Protein AF-A0AAU1Z6U5-F1 (afdb_monomer)

Solvent-accessible surface area (backbone atoms only — not comparable to full-atom values): 8566 Å² total; per-residue (Å²): 136,83,83,75,76,79,82,74,63,86,75,60,44,59,62,44,55,41,68,76,50,92,62,28,23,39,36,38,33,63,57,29,36,28,36,27,48,20,48,38,64,71,81,59,37,56,38,56,68,32,51,65,43,57,92,74,41,28,40,26,31,66,80,69,53,31,24,26,32,58,84,79,8,43,65,77,45,62,68,88,57,64,57,45,57,55,76,48,76,43,78,42,73,72,83,74,89,66,85,81,74,85,74,90,79,78,88,82,82,91,79,89,82,84,87,86,86,81,84,88,86,90,82,87,89,82,86,83,85,86,81,82,135

pLDDT: mean 78.31, std 22.39, range [37.84, 98.81]

Foldseek 3Di:
DDDDPDDDPPPQQDWAWADPDPFWIWIRGPQKIWIWGQADQPHGQGQNPWDADRVQCWTARPPFRFIARRVPQDTPDTDDGDRTGTPDMGGRDPPPPDDPDPDDDDDDDDDDDDDDDDDDDDDDDDDDDDDDD

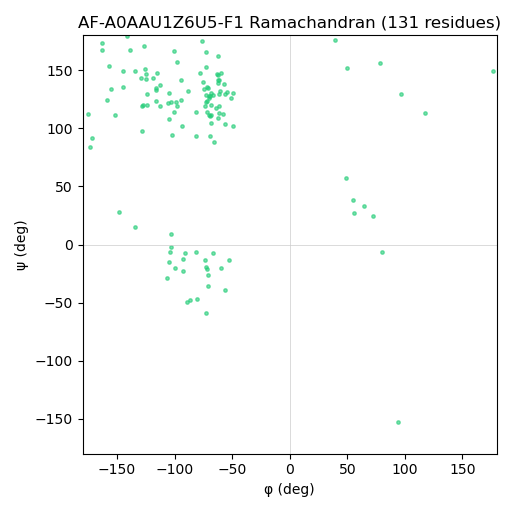Radius of gyration: 28.5 Å; Cα contacts (8 Å, |Δi|>4): 210; chains: 1; bounding box: 60×64×80 Å

Secondary structure (DSSP, 8-state):
--PPPP---TTTSS-EEEE-SSSEEEEEETTEEEEEESB-TTT--BGGG-EEETTTTEEE-TTT--EEETTT--EEESS--PPP-EEEEEEP-----------------------------------------

Nearest PDB structures (foldseek):
  3gce-assembly1_A  TM=8.251E-01  e=2.730E-04  Nocardioides aromaticivorans
  7bui-assembly1_D  TM=8.264E-01  e=4.618E-03  Metapseudomonas resinovorans
  3gcf-assembly3_G  TM=7.682E-01  e=1.698E-01  Nocardioides aromaticivorans
  4nbf-assembly1_C  TM=6.849E-01  e=1.287E-01  Janthinobacterium sp. J3
  1z01-assembly1_A  TM=7.746E-01  e=2.368E-01  Pseudomonas putida

Mean predicted aligned error: 15.8 Å

Structure (mmCIF, N/CA/C/O backbone):
data_AF-A0AAU1Z6U5-F1
#
_entry.id   AF-A0AAU1Z6U5-F1
#
loop_
_atom_site.group_PDB
_atom_site.id
_atom_site.type_symbol
_atom_site.label_atom_id
_atom_site.label_alt_id
_atom_site.label_comp_id
_atom_site.label_asym_id
_atom_site.label_entity_id
_atom_site.label_seq_id
_atom_site.pdbx_PDB_ins_code
_atom_site.Cartn_x
_atom_site.Cartn_y
_atom_site.Cartn_z
_atom_site.occupancy
_atom_site.B_iso_or_equiv
_atom_site.auth_seq_id
_atom_site.auth_comp_id
_atom_site.auth_asym_id
_atom_site.auth_atom_id
_atom_site.pdbx_PDB_model_num
ATOM 1 N N . MET A 1 1 ? -17.543 29.617 20.421 1.00 51.97 1 MET A N 1
ATOM 2 C CA . MET A 1 1 ? -17.190 28.394 21.173 1.00 51.97 1 MET A CA 1
ATOM 3 C C . MET A 1 1 ? -16.597 27.407 20.184 1.00 51.97 1 MET A C 1
ATOM 5 O O . MET A 1 1 ? -17.340 26.775 19.447 1.00 51.97 1 MET A O 1
ATOM 9 N N . THR A 1 2 ? -15.272 27.362 20.069 1.00 46.16 2 THR A N 1
ATOM 10 C CA . THR A 1 2 ? -14.590 26.452 19.139 1.00 46.16 2 THR A CA 1
ATOM 11 C C . THR A 1 2 ? -14.504 25.086 19.805 1.00 46.16 2 THR A C 1
ATOM 13 O O . THR A 1 2 ? -13.862 24.953 20.846 1.00 46.16 2 THR A O 1
ATOM 16 N N . ALA A 1 3 ? -15.201 24.091 19.259 1.00 50.56 3 ALA A N 1
ATOM 17 C CA . ALA A 1 3 ? -15.145 22.729 19.769 1.00 50.56 3 ALA A CA 1
ATOM 18 C C . ALA A 1 3 ? -13.707 22.199 19.651 1.00 50.56 3 ALA A C 1
ATOM 20 O O . ALA A 1 3 ? -13.147 22.124 18.558 1.00 50.56 3 ALA A O 1
ATOM 21 N N . VAL A 1 4 ? -13.099 21.858 20.787 1.00 45.72 4 VAL A N 1
ATOM 22 C CA . VAL A 1 4 ? -11.810 21.162 20.839 1.00 45.72 4 VAL A CA 1
ATOM 23 C C . VAL A 1 4 ? -12.078 19.707 20.437 1.00 45.72 4 VAL A C 1
ATOM 25 O O . VAL A 1 4 ? -12.873 19.055 21.117 1.00 45.72 4 VAL A O 1
ATOM 28 N N . PRO A 1 5 ? -11.485 19.176 19.350 1.00 54.56 5 PRO A N 1
ATOM 29 C CA . PRO A 1 5 ? -11.746 17.802 18.941 1.00 54.56 5 PRO A CA 1
ATOM 30 C C . PRO A 1 5 ? -11.284 16.829 20.030 1.00 54.56 5 PRO A C 1
ATOM 32 O O . PRO A 1 5 ? -10.263 17.043 20.691 1.00 54.56 5 PRO A O 1
ATOM 35 N N . ALA A 1 6 ? -12.072 15.768 20.220 1.00 56.31 6 ALA A N 1
ATOM 36 C CA . ALA A 1 6 ? -11.834 14.732 21.214 1.00 56.31 6 ALA A CA 1
ATOM 37 C C . ALA A 1 6 ? -10.386 14.227 21.131 1.00 56.31 6 ALA A C 1
ATOM 39 O O . ALA A 1 6 ? -9.872 13.924 20.053 1.00 56.31 6 ALA A O 1
ATOM 40 N N . ARG A 1 7 ? -9.711 14.176 22.285 1.00 52.22 7 ARG A N 1
ATOM 41 C CA . ARG A 1 7 ? -8.305 13.781 22.375 1.00 52.22 7 ARG A CA 1
ATOM 42 C C . ARG A 1 7 ? -8.138 12.375 21.799 1.00 52.22 7 ARG A C 1
ATOM 44 O O . ARG A 1 7 ? -8.626 11.406 22.376 1.00 52.22 7 ARG A O 1
ATOM 51 N N . ARG A 1 8 ? -7.439 12.277 20.666 1.00 57.59 8 ARG A N 1
ATOM 52 C CA . ARG A 1 8 ? -7.008 11.007 20.075 1.00 57.59 8 ARG A CA 1
ATOM 53 C C . ARG A 1 8 ? -6.229 10.205 21.117 1.00 57.59 8 ARG A C 1
ATOM 55 O O . ARG A 1 8 ? -5.340 10.743 21.784 1.00 57.59 8 ARG A O 1
ATOM 62 N N . ARG A 1 9 ? -6.571 8.926 21.293 1.00 54.34 9 ARG A N 1
ATOM 63 C CA . ARG A 1 9 ? -5.818 8.023 22.171 1.00 54.34 9 ARG A CA 1
ATOM 64 C C . ARG A 1 9 ? -4.450 7.789 21.533 1.00 54.34 9 ARG A C 1
ATOM 66 O O . ARG A 1 9 ? -4.333 7.027 20.584 1.00 54.34 9 ARG A O 1
ATOM 73 N N . ARG A 1 10 ? -3.420 8.428 22.094 1.00 53.25 10 ARG A N 1
ATOM 74 C CA . ARG A 1 10 ? -2.034 8.489 21.589 1.00 53.25 10 ARG A CA 1
ATOM 75 C C . ARG A 1 10 ? -1.365 7.135 21.282 1.00 53.25 10 ARG A C 1
ATOM 77 O O . ARG A 1 10 ? -0.323 7.142 20.648 1.00 53.25 10 ARG A O 1
ATOM 84 N N . GLY A 1 11 ? -1.937 6.009 21.721 1.00 53.34 11 GLY A N 1
ATOM 85 C CA . GLY A 1 11 ? -1.421 4.658 21.456 1.00 53.34 11 GLY A CA 1
ATOM 86 C C . GLY A 1 11 ? -2.189 3.834 20.412 1.00 53.34 11 GLY A C 1
ATOM 87 O O . GLY A 1 11 ? -1.654 2.842 19.945 1.00 53.34 11 GLY A O 1
ATOM 88 N N . ALA A 1 12 ? -3.416 4.211 20.029 1.00 56.84 12 ALA A N 1
ATOM 89 C CA . ALA A 1 12 ? -4.214 3.460 19.040 1.00 56.84 12 ALA A CA 1
ATOM 90 C C . ALA A 1 12 ? -4.034 3.973 17.596 1.00 56.84 12 ALA A C 1
ATOM 92 O O . ALA A 1 12 ? -4.466 3.329 16.643 1.00 56.84 12 ALA A O 1
ATOM 93 N N . ASP A 1 13 ? 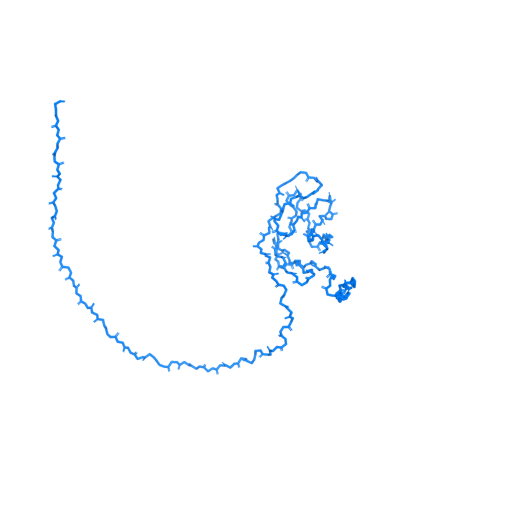-3.411 5.144 17.446 1.00 70.44 13 ASP A N 1
ATOM 94 C CA . ASP A 1 13 ? -3.107 5.765 16.153 1.00 70.44 13 ASP A CA 1
ATOM 95 C C . ASP A 1 13 ? -1.716 5.371 15.614 1.00 70.44 13 ASP A C 1
ATOM 97 O O . ASP A 1 13 ? -1.403 5.715 14.475 1.00 70.44 13 ASP A O 1
ATOM 101 N N . GLU A 1 14 ? -0.873 4.666 16.386 1.00 87.12 14 GLU A N 1
ATOM 102 C CA . GLU A 1 14 ? 0.435 4.233 15.880 1.00 87.12 14 GLU A CA 1
ATOM 103 C C . GLU A 1 14 ? 0.241 3.173 14.788 1.00 87.12 14 GLU A C 1
ATOM 105 O O . GLU A 1 14 ? -0.360 2.125 15.044 1.00 87.12 1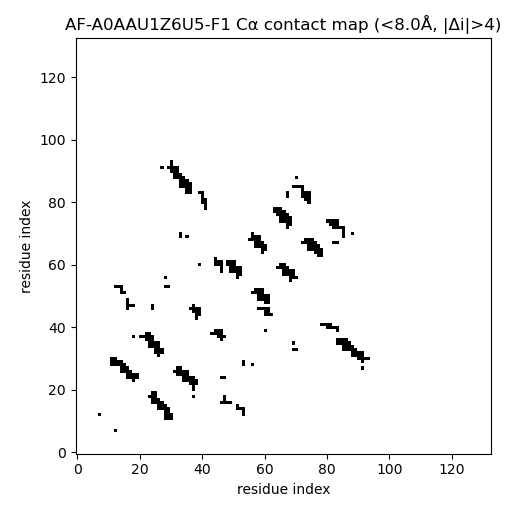4 GLU A O 1
ATOM 110 N N . PRO A 1 15 ? 0.711 3.431 13.558 1.00 93.75 15 PRO A N 1
ATOM 111 C CA . PRO A 1 15 ? 0.512 2.493 12.478 1.00 93.75 15 PRO A CA 1
ATOM 112 C C . PRO A 1 15 ? 1.386 1.259 12.665 1.00 93.75 15 PRO A C 1
ATOM 114 O O . PRO A 1 15 ? 2.592 1.359 12.889 1.00 93.75 15 PRO A O 1
ATOM 117 N N . THR A 1 16 ? 0.799 0.088 12.455 1.00 95.88 16 THR A N 1
ATOM 118 C CA . THR A 1 16 ? 1.543 -1.169 12.371 1.00 95.88 16 THR A CA 1
ATOM 119 C C . THR A 1 16 ? 1.419 -1.760 10.976 1.00 95.88 16 THR A C 1
ATOM 121 O O . THR A 1 16 ? 0.399 -1.605 10.304 1.00 95.88 16 THR A O 1
ATOM 124 N N . VAL A 1 17 ? 2.474 -2.442 10.527 1.00 98.06 17 VAL A N 1
ATOM 125 C CA . VAL A 1 17 ? 2.463 -3.209 9.280 1.00 98.06 17 VAL A CA 1
ATOM 126 C C . VAL A 1 17 ? 2.935 -4.619 9.582 1.00 98.06 17 VAL A C 1
ATOM 128 O O . VAL A 1 17 ? 4.056 -4.822 10.048 1.00 98.06 17 VAL A O 1
ATOM 131 N N . ARG A 1 18 ? 2.090 -5.611 9.307 1.00 98.00 18 ARG A N 1
ATOM 132 C CA . ARG A 1 18 ? 2.394 -7.020 9.556 1.00 98.00 18 ARG A CA 1
ATOM 133 C C . ARG A 1 18 ? 2.240 -7.818 8.273 1.00 98.00 18 ARG A C 1
ATOM 135 O O . ARG A 1 18 ? 1.222 -7.729 7.597 1.00 98.00 18 ARG A O 1
ATOM 142 N N . GLN A 1 19 ? 3.253 -8.605 7.927 1.00 98.25 19 GLN A N 1
ATOM 143 C CA . GLN A 1 19 ? 3.139 -9.556 6.825 1.00 98.25 19 GLN A CA 1
ATOM 144 C C . GLN A 1 19 ? 2.219 -10.701 7.262 1.00 98.25 19 GLN A C 1
ATOM 146 O O . GLN A 1 19 ? 2.468 -11.308 8.302 1.00 98.25 19 GLN A O 1
ATOM 151 N N . VAL A 1 20 ? 1.147 -10.946 6.508 1.00 97.94 20 VAL A N 1
ATOM 152 C CA . VAL A 1 20 ? 0.141 -11.976 6.834 1.00 97.94 20 VAL A CA 1
ATOM 153 C C . VAL A 1 20 ? 0.241 -13.192 5.923 1.00 97.94 20 VAL A C 1
ATOM 155 O O . VAL A 1 20 ? -0.050 -14.297 6.362 1.00 97.94 20 VAL A O 1
ATOM 158 N N . THR A 1 21 ? 0.706 -12.992 4.691 1.00 97.50 21 THR A N 1
ATOM 159 C CA . THR A 1 21 ? 1.102 -14.050 3.755 1.00 97.50 21 THR A CA 1
ATOM 160 C C . THR A 1 21 ? 2.348 -13.601 2.992 1.00 97.50 21 THR A C 1
ATOM 162 O O . THR A 1 21 ? 2.851 -12.490 3.181 1.00 97.50 21 THR A O 1
ATOM 165 N N . GLU A 1 22 ? 2.866 -14.440 2.105 1.00 96.19 22 GLU A N 1
ATOM 166 C CA . GLU A 1 22 ? 3.981 -14.115 1.216 1.00 96.19 22 GLU A CA 1
ATOM 167 C C . GLU A 1 22 ? 3.676 -12.873 0.362 1.00 96.19 22 GLU A C 1
ATOM 169 O O . GLU A 1 22 ? 4.536 -12.002 0.214 1.00 96.19 22 GLU A O 1
ATOM 174 N N . ASP A 1 23 ? 2.426 -12.754 -0.095 1.00 97.88 23 ASP A N 1
ATOM 175 C CA . ASP A 1 23 ? 1.977 -11.729 -1.037 1.00 97.88 23 ASP A CA 1
ATOM 176 C C . ASP A 1 23 ? 1.170 -10.597 -0.402 1.00 97.88 23 ASP A C 1
ATOM 178 O O . ASP A 1 23 ? 0.861 -9.627 -1.095 1.00 97.88 23 ASP A O 1
ATOM 182 N N . LEU A 1 24 ? 0.823 -10.677 0.889 1.00 98.50 24 LEU A N 1
ATOM 183 C CA . LEU A 1 24 ? -0.033 -9.692 1.556 1.00 98.50 24 LEU A CA 1
ATOM 184 C C . LEU A 1 24 ? 0.541 -9.155 2.871 1.00 98.50 24 LEU A C 1
ATOM 186 O O . LEU A 1 24 ? 1.120 -9.872 3.694 1.00 98.50 24 LEU A O 1
ATOM 190 N N . VAL A 1 25 ? 0.301 -7.865 3.097 1.00 98.62 25 VAL A N 1
ATOM 191 C CA . VAL A 1 25 ? 0.507 -7.173 4.371 1.00 98.62 25 VAL A CA 1
ATOM 192 C C . VAL A 1 25 ? -0.814 -6.621 4.888 1.00 98.62 25 VAL A C 1
ATOM 194 O O . VAL A 1 25 ? -1.644 -6.132 4.124 1.00 98.62 25 VAL A O 1
ATOM 197 N N . LEU A 1 26 ? -0.973 -6.680 6.204 1.00 98.31 26 LEU A N 1
ATOM 198 C CA . LEU A 1 26 ? -2.012 -5.995 6.951 1.00 98.31 26 LEU A CA 1
ATOM 199 C C . LEU A 1 26 ? -1.424 -4.712 7.541 1.00 98.31 26 LEU A C 1
ATOM 201 O O . LEU A 1 26 ? -0.445 -4.769 8.288 1.00 98.31 26 LEU A O 1
ATOM 205 N N . VAL A 1 27 ? -2.027 -3.573 7.217 1.00 97.75 27 VAL A N 1
ATOM 206 C CA . VAL A 1 27 ? -1.741 -2.279 7.839 1.00 97.75 27 VAL A CA 1
ATOM 207 C C . VAL A 1 27 ? -2.865 -1.960 8.814 1.00 97.75 27 VAL A C 1
ATOM 209 O O . VAL A 1 27 ? -4.023 -1.901 8.410 1.00 97.75 27 VAL A O 1
ATOM 212 N N . GLU A 1 28 ? -2.539 -1.739 10.084 1.00 95.75 28 GLU A N 1
ATOM 213 C CA . GLU A 1 28 ? -3.505 -1.297 11.094 1.00 95.75 28 GLU A CA 1
ATOM 214 C C . GLU A 1 28 ? -3.145 0.127 11.520 1.00 95.75 28 GLU A C 1
ATOM 216 O O . GLU A 1 28 ? -2.037 0.362 11.999 1.00 95.75 28 GLU A O 1
ATOM 221 N N . VAL A 1 29 ? -4.047 1.090 11.307 1.00 92.88 29 VAL A N 1
ATOM 222 C CA . VAL A 1 29 ? -3.808 2.504 11.633 1.00 92.88 29 VAL A CA 1
ATOM 223 C C . VAL A 1 29 ? -5.114 3.254 11.865 1.00 92.88 29 VAL A C 1
ATOM 225 O O . VAL A 1 29 ? -6.056 3.114 11.088 1.00 92.88 29 VAL A O 1
ATOM 228 N N . GLY A 1 30 ? -5.185 4.042 12.942 1.00 86.94 30 GLY A N 1
ATOM 229 C CA . GLY A 1 30 ? -6.332 4.911 13.234 1.00 86.94 30 GLY A CA 1
ATOM 230 C C . GLY A 1 30 ? -7.674 4.176 13.269 1.00 86.94 30 GLY A C 1
ATOM 231 O O . GLY A 1 30 ? -8.667 4.680 12.744 1.00 86.94 30 GLY A O 1
ATOM 232 N N . GLY A 1 31 ? -7.687 2.952 13.811 1.00 87.88 31 GLY A N 1
ATOM 233 C CA . GLY A 1 31 ? -8.876 2.101 13.819 1.00 87.88 31 GLY A CA 1
ATOM 234 C C . GLY A 1 31 ? -9.331 1.687 12.418 1.00 87.88 31 GLY A C 1
ATOM 235 O O . GLY A 1 31 ? -10.524 1.567 12.178 1.00 87.88 31 GLY A O 1
ATOM 236 N N . ARG A 1 32 ? -8.412 1.504 11.467 1.00 91.00 32 ARG A N 1
ATOM 237 C CA . ARG A 1 32 ? -8.666 0.905 10.149 1.00 91.00 32 ARG A CA 1
ATOM 238 C C . ARG A 1 32 ? -7.708 -0.247 9.925 1.00 91.00 32 ARG A C 1
ATOM 240 O O . ARG A 1 32 ? -6.592 -0.234 10.445 1.00 91.00 32 ARG A O 1
ATOM 247 N N . LYS A 1 33 ? -8.143 -1.222 9.135 1.00 95.75 33 LYS A N 1
ATOM 248 C CA . LYS A 1 33 ? -7.341 -2.371 8.729 1.00 95.75 33 LYS A CA 1
ATOM 249 C C . LYS A 1 33 ? -7.321 -2.439 7.213 1.00 95.75 33 LYS A C 1
ATOM 251 O O . LYS A 1 33 ? -8.369 -2.552 6.592 1.00 95.75 33 LYS A O 1
ATOM 256 N N . VAL A 1 34 ? -6.140 -2.364 6.620 1.00 97.62 34 VAL A N 1
ATOM 257 C CA . VAL A 1 34 ? -5.963 -2.409 5.168 1.00 97.62 34 VAL A CA 1
ATOM 258 C C . VAL A 1 34 ? -5.171 -3.648 4.811 1.00 97.62 34 VAL A C 1
ATOM 260 O O . VAL A 1 34 ? -4.055 -3.831 5.293 1.00 97.62 34 VAL A O 1
ATOM 263 N N . LEU A 1 35 ? -5.735 -4.485 3.949 1.00 98.31 35 LEU A N 1
ATOM 264 C CA . LEU A 1 35 ? -5.039 -5.621 3.370 1.00 98.31 35 LEU A CA 1
ATOM 265 C C . LEU A 1 35 ? -4.534 -5.218 1.986 1.00 98.31 35 LEU A C 1
ATOM 267 O O . LEU A 1 35 ? -5.325 -4.875 1.111 1.00 98.31 35 LEU A O 1
ATOM 271 N N . ALA A 1 36 ? -3.224 -5.248 1.773 1.00 98.62 36 ALA A N 1
ATOM 272 C CA . ALA A 1 36 ? -2.601 -4.827 0.520 1.00 98.62 36 ALA A CA 1
ATOM 273 C C . ALA A 1 36 ? -1.477 -5.781 0.110 1.00 98.62 36 ALA A C 1
ATOM 275 O O . ALA A 1 36 ? -1.032 -6.610 0.904 1.00 98.62 36 ALA A O 1
ATOM 276 N N . ALA A 1 37 ? -1.000 -5.660 -1.129 1.00 98.69 37 ALA A N 1
ATOM 277 C CA . ALA A 1 37 ? 0.147 -6.426 -1.604 1.00 98.69 37 ALA A CA 1
ATOM 278 C C . ALA A 1 37 ? 1.385 -6.196 -0.719 1.00 98.69 37 ALA A C 1
ATOM 280 O O . ALA A 1 37 ? 1.690 -5.071 -0.335 1.00 98.69 37 ALA A O 1
ATOM 281 N N . ALA A 1 38 ? 2.130 -7.261 -0.423 1.00 98.62 38 ALA A N 1
ATOM 282 C CA . ALA A 1 38 ? 3.333 -7.215 0.406 1.00 98.62 38 ALA A CA 1
ATOM 283 C C . ALA A 1 38 ? 4.529 -6.569 -0.299 1.00 98.62 38 ALA A C 1
ATOM 285 O O . ALA A 1 38 ? 5.488 -6.153 0.361 1.00 98.62 38 ALA A O 1
ATOM 286 N N . LEU A 1 39 ? 4.493 -6.498 -1.629 1.00 98.69 39 LEU A N 1
ATOM 287 C CA . LEU A 1 39 ? 5.587 -6.027 -2.462 1.00 98.69 39 LEU A CA 1
ATOM 288 C C . LEU A 1 39 ? 5.190 -4.758 -3.214 1.00 98.69 39 LEU A C 1
ATOM 290 O O . LEU A 1 39 ? 4.122 -4.664 -3.814 1.00 98.69 39 LEU A O 1
ATOM 294 N N . CYS A 1 40 ? 6.094 -3.783 -3.217 1.00 98.44 40 CYS A N 1
ATOM 295 C CA . CYS A 1 40 ? 5.943 -2.571 -4.002 1.00 98.44 40 CYS A CA 1
ATOM 296 C C . CYS A 1 40 ? 6.008 -2.906 -5.505 1.00 98.44 40 CYS A C 1
ATOM 298 O O . CYS A 1 40 ? 7.009 -3.489 -5.939 1.00 98.44 40 CYS A O 1
ATOM 300 N N . PRO A 1 41 ? 5.035 -2.455 -6.320 1.00 98.31 41 PRO A N 1
ATOM 301 C CA . PRO A 1 41 ? 4.961 -2.772 -7.749 1.00 98.31 41 PRO A CA 1
ATOM 302 C C . PRO A 1 41 ? 6.093 -2.165 -8.593 1.00 98.31 41 PRO A C 1
ATOM 304 O O . PRO A 1 41 ? 6.209 -2.475 -9.770 1.00 98.31 41 PRO A O 1
ATOM 307 N N . HIS A 1 42 ? 6.941 -1.300 -8.025 1.00 97.94 42 HIS A N 1
ATOM 308 C CA . HIS A 1 42 ? 8.095 -0.752 -8.740 1.00 97.94 42 HIS A CA 1
ATOM 309 C C . HIS A 1 42 ? 9.210 -1.794 -8.931 1.00 97.94 42 HIS A C 1
ATOM 311 O O . HIS A 1 42 ? 9.619 -2.061 -10.054 1.00 97.94 42 HIS A O 1
ATOM 317 N N . ARG A 1 43 ? 9.736 -2.352 -7.830 1.00 97.38 43 ARG A N 1
ATOM 318 C CA . ARG A 1 43 ? 10.883 -3.291 -7.833 1.00 97.38 43 ARG A CA 1
ATOM 319 C C . ARG A 1 43 ? 10.817 -4.323 -6.702 1.00 97.38 43 ARG A C 1
ATOM 321 O O . ARG A 1 43 ? 11.843 -4.751 -6.187 1.00 97.38 43 ARG A O 1
ATOM 328 N N . GLY A 1 44 ? 9.614 -4.659 -6.240 1.00 97.81 44 GLY A N 1
ATOM 329 C CA . GLY A 1 44 ? 9.421 -5.702 -5.23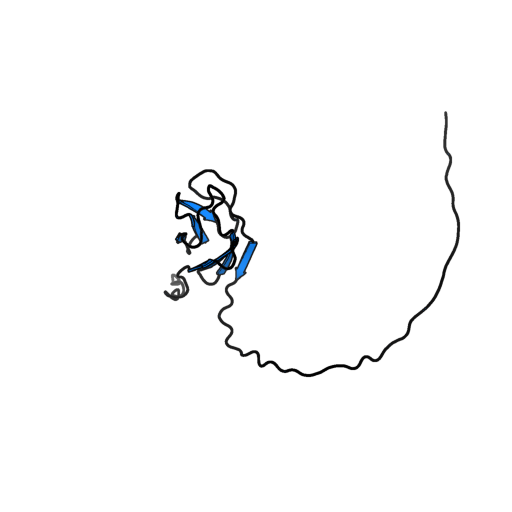1 1.00 97.81 44 GLY A CA 1
ATOM 330 C C . GLY A 1 44 ? 9.876 -5.325 -3.817 1.00 97.81 44 GLY A C 1
ATOM 331 O O . GLY A 1 44 ? 10.206 -6.195 -3.017 1.00 97.81 44 GLY A O 1
ATOM 332 N N . GLY A 1 45 ? 9.927 -4.034 -3.479 1.00 98.06 45 GLY A N 1
ATOM 333 C CA . GLY A 1 45 ? 10.288 -3.610 -2.123 1.00 98.06 45 GLY A CA 1
ATOM 334 C C . GLY A 1 45 ? 9.295 -4.129 -1.083 1.00 98.06 45 GLY A C 1
ATOM 335 O O . GLY A 1 45 ? 8.092 -3.943 -1.247 1.00 98.06 45 GLY A O 1
ATOM 336 N N . ARG A 1 46 ? 9.788 -4.763 -0.014 1.00 98.50 46 ARG A N 1
ATOM 337 C CA . ARG A 1 46 ? 8.948 -5.363 1.036 1.00 98.50 46 ARG A CA 1
ATOM 338 C C . ARG A 1 46 ? 8.258 -4.283 1.866 1.00 98.50 46 ARG A C 1
ATOM 340 O O . ARG A 1 46 ? 8.905 -3.591 2.652 1.00 98.50 46 ARG A O 1
ATOM 347 N N . LEU A 1 47 ? 6.941 -4.175 1.731 1.00 98.56 47 LEU A N 1
ATOM 348 C CA . LEU A 1 47 ? 6.137 -3.144 2.385 1.00 98.56 47 LEU A CA 1
ATOM 349 C C . LEU A 1 47 ? 5.949 -3.367 3.885 1.00 98.56 47 LEU A C 1
ATOM 351 O O . LEU A 1 47 ? 5.631 -2.415 4.585 1.00 98.56 47 LEU A O 1
ATOM 355 N N . LYS A 1 48 ? 6.264 -4.557 4.415 1.00 98.44 48 LYS A N 1
ATOM 356 C CA . LYS A 1 48 ? 6.311 -4.782 5.871 1.00 98.44 48 LYS A CA 1
ATOM 357 C C . LYS A 1 48 ? 7.315 -3.896 6.616 1.00 98.44 48 LYS A C 1
ATOM 359 O O . LYS A 1 48 ? 7.197 -3.732 7.819 1.00 98.44 48 LYS A O 1
ATOM 364 N N . TYR A 1 49 ? 8.304 -3.353 5.904 1.00 98.38 49 TYR A N 1
ATOM 365 C CA . TYR A 1 49 ? 9.261 -2.378 6.435 1.00 98.38 49 TYR A CA 1
ATOM 366 C C . TYR A 1 49 ? 8.940 -0.945 5.977 1.00 98.38 49 TYR A C 1
ATOM 368 O O . TYR A 1 49 ? 9.763 -0.047 6.124 1.00 98.38 49 TYR A O 1
ATOM 376 N N . GLY A 1 50 ? 7.782 -0.737 5.346 1.00 97.81 50 GLY A N 1
ATOM 377 C CA . GLY A 1 50 ? 7.340 0.562 4.864 1.00 97.81 50 GLY A CA 1
ATOM 378 C C . GLY A 1 50 ? 6.914 1.483 5.999 1.00 97.81 50 GLY A C 1
ATOM 379 O O . GLY A 1 50 ? 6.459 1.041 7.052 1.00 97.81 50 GLY A O 1
ATOM 380 N N . ARG A 1 51 ? 7.043 2.788 5.759 1.00 98.19 51 ARG A N 1
ATOM 381 C CA . ARG A 1 51 ? 6.567 3.818 6.684 1.00 98.19 51 ARG A CA 1
ATOM 382 C C . ARG A 1 51 ? 5.120 4.153 6.359 1.00 98.19 51 ARG A C 1
ATOM 384 O O . ARG A 1 51 ? 4.815 4.422 5.202 1.00 98.19 51 ARG A O 1
ATOM 391 N N . VAL A 1 52 ? 4.259 4.197 7.365 1.00 98.00 52 VAL A N 1
ATOM 392 C CA . VAL A 1 52 ? 2.852 4.574 7.197 1.00 98.00 52 VAL A CA 1
ATOM 393 C C . VAL A 1 52 ? 2.629 5.990 7.727 1.00 98.00 52 VAL A C 1
ATOM 395 O O . VAL A 1 52 ? 3.048 6.324 8.833 1.00 98.00 52 VAL A O 1
ATOM 398 N N . ASP A 1 53 ? 1.988 6.828 6.919 1.00 95.44 53 ASP A N 1
ATOM 399 C CA . ASP A 1 53 ? 1.406 8.111 7.317 1.00 95.44 53 ASP A CA 1
ATOM 400 C C . ASP A 1 53 ? -0.065 7.846 7.658 1.00 95.44 53 ASP A C 1
ATOM 402 O O . ASP A 1 53 ? -0.892 7.647 6.764 1.00 95.44 53 ASP A O 1
ATOM 406 N N . GLY A 1 54 ? -0.367 7.769 8.957 1.00 90.56 54 GLY A N 1
ATOM 407 C CA . GLY A 1 54 ? -1.710 7.464 9.450 1.00 90.56 54 GLY A CA 1
ATOM 408 C C . GLY A 1 54 ? -2.721 8.587 9.252 1.00 90.56 54 GLY A C 1
ATOM 409 O O . GLY A 1 54 ? -3.903 8.303 9.077 1.00 90.56 54 GLY A O 1
ATOM 410 N N . ASP A 1 55 ? -2.263 9.839 9.189 1.00 90.19 55 ASP A N 1
ATOM 411 C CA . ASP A 1 55 ? -3.137 10.993 8.962 1.00 90.19 55 ASP A CA 1
ATOM 412 C C . ASP A 1 55 ? -3.667 11.006 7.525 1.00 90.19 55 ASP A C 1
ATOM 414 O O . ASP A 1 55 ? -4.811 11.388 7.277 1.00 90.19 55 ASP A O 1
ATOM 418 N N . ARG A 1 56 ? -2.838 10.568 6.568 1.00 93.38 56 ARG A N 1
ATOM 419 C CA . ARG A 1 56 ? -3.193 10.517 5.142 1.00 93.38 56 ARG A CA 1
ATOM 420 C C . ARG A 1 56 ? -3.533 9.129 4.618 1.00 93.38 56 ARG A C 1
ATOM 422 O O . ARG A 1 56 ? -3.834 9.025 3.435 1.00 93.38 56 ARG A O 1
ATOM 429 N N . LEU A 1 57 ? -3.453 8.088 5.449 1.00 94.88 57 LEU A N 1
ATOM 430 C CA . LEU A 1 57 ? -3.576 6.684 5.034 1.00 94.88 57 LEU A CA 1
ATOM 431 C C . LEU A 1 57 ? -2.696 6.357 3.832 1.00 94.88 57 LEU A C 1
ATOM 433 O O . LEU A 1 57 ? -3.158 5.911 2.785 1.00 94.88 57 LEU A O 1
ATOM 437 N N . ARG A 1 58 ? -1.395 6.591 3.981 1.00 97.88 58 ARG A N 1
ATOM 438 C CA . ARG A 1 58 ? -0.418 6.305 2.929 1.00 97.88 58 ARG A CA 1
ATOM 439 C C . ARG A 1 58 ? 0.685 5.405 3.433 1.00 97.88 58 ARG A C 1
ATOM 441 O O . ARG A 1 58 ? 1.103 5.529 4.579 1.00 97.88 58 ARG A O 1
ATOM 448 N N . ILE A 1 59 ? 1.202 4.552 2.558 1.00 98.56 59 ILE A N 1
ATOM 449 C CA . ILE A 1 59 ? 2.402 3.758 2.824 1.00 98.56 59 ILE A CA 1
ATOM 450 C C . ILE A 1 59 ? 3.521 4.150 1.871 1.00 98.56 59 ILE A C 1
ATOM 452 O O . ILE A 1 59 ? 3.330 4.237 0.659 1.00 98.56 59 ILE A O 1
ATOM 456 N N . THR A 1 60 ? 4.709 4.363 2.421 1.00 98.69 60 THR A N 1
ATOM 457 C CA . THR A 1 60 ? 5.928 4.678 1.685 1.00 98.69 60 THR A CA 1
ATOM 458 C C . THR A 1 60 ? 6.846 3.462 1.667 1.00 98.69 60 THR A C 1
ATOM 460 O O . THR A 1 60 ? 7.270 2.958 2.709 1.00 98.69 60 THR A O 1
ATOM 463 N N . CYS A 1 61 ? 7.178 3.004 0.459 1.00 98.62 61 CYS A N 1
ATOM 464 C CA . CYS A 1 61 ? 8.111 1.910 0.222 1.00 98.62 61 CYS A CA 1
ATOM 465 C C . CYS A 1 61 ? 9.504 2.252 0.785 1.00 98.62 61 CYS A C 1
ATOM 467 O O . CYS A 1 61 ? 10.031 3.326 0.480 1.00 98.62 61 CYS A O 1
ATOM 469 N N . PRO A 1 62 ? 10.141 1.346 1.546 1.00 98.12 62 PRO A N 1
ATOM 470 C CA . PRO A 1 62 ? 11.406 1.638 2.220 1.00 98.12 62 PRO A CA 1
ATOM 471 C C . PRO A 1 62 ? 12.604 1.729 1.268 1.00 98.12 62 PRO A C 1
ATOM 473 O O . PRO A 1 62 ? 13.602 2.340 1.622 1.00 98.12 62 PRO A O 1
ATOM 476 N N . LEU A 1 63 ? 12.521 1.136 0.069 1.00 96.81 63 LEU A N 1
ATOM 477 C CA . LEU A 1 63 ? 13.660 1.083 -0.856 1.00 96.81 63 LEU A CA 1
ATOM 478 C C . LEU A 1 63 ? 13.853 2.376 -1.657 1.00 96.81 63 LEU A C 1
ATOM 480 O O . LEU A 1 63 ? 14.968 2.857 -1.793 1.00 96.81 63 LEU A O 1
ATOM 484 N N . HIS A 1 64 ? 12.772 2.909 -2.230 1.00 97.12 64 HIS A N 1
ATOM 485 C CA . HIS A 1 64 ? 12.836 4.034 -3.178 1.00 97.12 64 HIS A CA 1
ATOM 486 C C . HIS A 1 64 ? 11.784 5.111 -2.883 1.00 97.12 64 HIS A C 1
ATOM 488 O O . HIS A 1 64 ? 11.454 5.914 -3.753 1.00 97.12 64 HIS A O 1
ATOM 494 N N . HIS A 1 65 ? 11.178 5.068 -1.694 1.00 98.25 65 HIS A N 1
ATOM 495 C CA . HIS A 1 65 ? 10.236 6.075 -1.194 1.00 98.25 65 HIS A CA 1
ATOM 496 C C . HIS A 1 65 ? 9.027 6.354 -2.100 1.00 98.25 65 HIS A C 1
ATOM 498 O O . HIS A 1 65 ? 8.446 7.437 -2.083 1.00 98.25 65 HIS A O 1
ATOM 504 N N . THR A 1 66 ? 8.622 5.360 -2.894 1.00 98.62 66 THR A N 1
ATOM 505 C CA . THR A 1 66 ? 7.356 5.419 -3.631 1.00 98.62 66 THR A CA 1
ATOM 506 C C . THR A 1 66 ? 6.208 5.297 -2.641 1.00 98.62 66 THR A C 1
ATOM 508 O O . THR A 1 66 ? 6.216 4.377 -1.821 1.00 98.62 66 THR A O 1
ATOM 511 N N . THR A 1 67 ? 5.264 6.232 -2.698 1.00 98.75 67 THR A N 1
ATOM 512 C CA . THR A 1 67 ? 4.161 6.329 -1.737 1.00 98.75 67 THR A CA 1
ATOM 513 C C . THR A 1 67 ? 2.845 6.014 -2.418 1.00 98.75 67 THR A C 1
ATOM 515 O O . THR A 1 67 ? 2.597 6.485 -3.530 1.00 98.75 67 THR A O 1
ATOM 518 N N . PHE A 1 68 ? 2.011 5.242 -1.732 1.00 98.81 68 PHE A N 1
ATOM 519 C CA . PHE A 1 68 ? 0.710 4.802 -2.213 1.00 98.81 68 PHE A CA 1
ATOM 520 C C . PHE A 1 68 ? -0.378 5.190 -1.222 1.00 98.81 68 PHE A C 1
ATOM 522 O O . PHE A 1 68 ? -0.163 5.115 -0.010 1.00 98.81 68 PHE A O 1
ATOM 529 N N . ASP A 1 69 ? -1.531 5.587 -1.744 1.00 98.31 69 ASP A N 1
ATOM 530 C CA . ASP A 1 69 ? -2.763 5.704 -0.976 1.00 98.31 69 ASP A CA 1
ATOM 531 C C . ASP A 1 69 ? -3.254 4.303 -0.587 1.00 98.31 69 ASP A C 1
ATOM 533 O O . ASP A 1 69 ? -3.340 3.414 -1.429 1.00 98.31 69 ASP A O 1
ATOM 537 N N . LEU A 1 70 ? -3.529 4.074 0.695 1.00 97.50 70 LEU A N 1
ATOM 538 C CA . LEU A 1 70 ? -3.960 2.771 1.210 1.00 97.50 70 LEU A CA 1
ATOM 539 C C . LEU A 1 70 ? -5.459 2.514 1.011 1.00 97.50 70 LEU A C 1
ATOM 541 O O . LEU A 1 70 ? -5.918 1.410 1.284 1.00 97.50 70 LEU A O 1
ATOM 545 N N . THR A 1 71 ? -6.220 3.504 0.542 1.00 96.12 71 THR A N 1
ATOM 546 C CA . THR A 1 71 ? -7.638 3.345 0.203 1.00 96.12 71 THR A CA 1
ATOM 547 C C . THR A 1 71 ? -7.790 2.922 -1.252 1.00 96.12 71 THR A C 1
ATOM 549 O O . THR A 1 71 ? -8.488 1.955 -1.540 1.00 96.12 71 THR A O 1
ATOM 552 N N . SER A 1 72 ? -7.127 3.628 -2.173 1.00 97.31 72 SER A N 1
ATOM 553 C CA . SER A 1 72 ? -7.244 3.378 -3.617 1.00 97.31 72 SER A CA 1
ATOM 554 C C . SER A 1 72 ? -6.104 2.548 -4.205 1.00 97.31 72 SER A C 1
ATOM 556 O O . SER A 1 72 ? -6.238 2.000 -5.296 1.00 97.31 72 SER A O 1
ATOM 558 N N . GLY A 1 73 ? -4.959 2.478 -3.524 1.00 98.19 73 GLY A N 1
ATOM 559 C CA . GLY A 1 73 ? -3.727 1.914 -4.069 1.00 98.19 73 GLY A CA 1
ATOM 560 C C . GLY A 1 73 ? -2.953 2.869 -4.978 1.00 98.19 73 GLY A C 1
ATOM 561 O O . GLY A 1 73 ? -1.838 2.548 -5.401 1.00 98.19 73 GLY A O 1
ATOM 562 N N . GLU A 1 74 ? -3.498 4.045 -5.298 1.00 98.50 74 GLU A N 1
ATOM 563 C CA . GLU A 1 74 ? -2.869 4.957 -6.246 1.00 98.50 74 GLU A CA 1
ATOM 564 C C . GLU A 1 74 ? -1.505 5.438 -5.764 1.00 98.50 74 GLU A C 1
ATOM 566 O O . GLU A 1 74 ? -1.293 5.783 -4.599 1.00 98.50 74 GLU A O 1
ATOM 571 N N . ARG A 1 75 ? -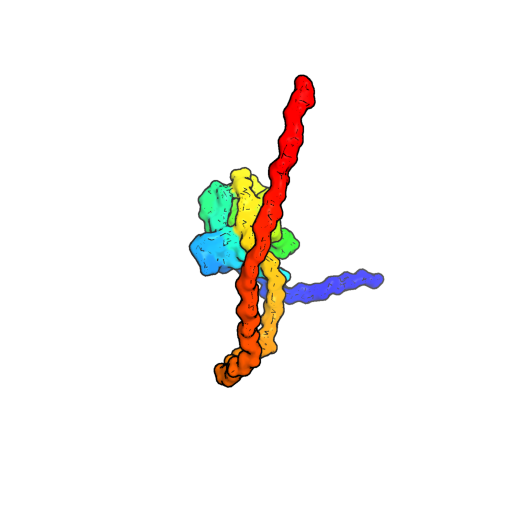0.561 5.505 -6.701 1.00 98.44 75 ARG A N 1
ATOM 572 C CA . ARG A 1 75 ? 0.754 6.077 -6.450 1.00 98.44 75 ARG A CA 1
ATOM 573 C C . ARG A 1 75 ? 0.637 7.595 -6.326 1.00 98.44 75 ARG A C 1
ATOM 575 O O . ARG A 1 75 ? 0.421 8.285 -7.318 1.00 98.44 75 ARG A O 1
ATOM 582 N N . THR A 1 76 ? 0.907 8.124 -5.138 1.00 98.19 76 THR A N 1
ATOM 583 C CA . THR A 1 76 ? 0.845 9.566 -4.866 1.00 98.19 76 THR A CA 1
ATOM 584 C C . THR A 1 76 ? 2.187 10.278 -5.054 1.00 98.19 76 THR A C 1
ATOM 586 O O . THR A 1 76 ? 2.211 11.493 -5.222 1.00 98.19 76 THR A O 1
ATOM 589 N N . SER A 1 77 ? 3.319 9.563 -4.977 1.00 97.81 77 SER A N 1
ATOM 590 C CA . SER A 1 77 ? 4.665 10.131 -5.180 1.00 97.81 77 SER A CA 1
ATOM 591 C C . SER A 1 77 ? 5.733 9.061 -5.451 1.00 97.81 77 SER A C 1
ATOM 593 O O . SER A 1 77 ? 5.519 7.878 -5.187 1.00 97.81 77 SER A O 1
ATOM 595 N N . GLY A 1 78 ? 6.922 9.483 -5.899 1.00 95.75 78 GLY A N 1
ATOM 596 C CA . GLY A 1 78 ? 8.105 8.628 -6.081 1.00 95.75 78 GLY A CA 1
ATOM 597 C C . GLY A 1 78 ? 8.255 8.063 -7.497 1.00 95.75 78 GLY A C 1
ATOM 598 O O . GLY A 1 78 ? 7.810 8.683 -8.461 1.00 95.75 78 GLY A O 1
ATOM 599 N N . ALA A 1 79 ? 8.906 6.904 -7.633 1.00 94.88 79 ALA A N 1
ATOM 600 C CA . ALA A 1 79 ? 9.197 6.283 -8.929 1.00 94.88 79 ALA A CA 1
ATOM 601 C C . ALA A 1 79 ? 7.916 5.908 -9.691 1.00 94.88 79 ALA A C 1
ATOM 603 O O . ALA A 1 79 ? 6.904 5.583 -9.075 1.00 94.88 79 ALA A O 1
ATOM 604 N N . ALA A 1 80 ? 7.928 5.981 -11.023 1.00 96.25 80 ALA A N 1
ATOM 605 C CA . ALA A 1 80 ? 6.779 5.582 -11.836 1.00 96.25 80 ALA A CA 1
ATOM 606 C C . ALA A 1 80 ? 6.588 4.058 -11.789 1.00 96.25 80 ALA A C 1
ATOM 608 O O . ALA A 1 80 ? 7.520 3.301 -12.054 1.00 96.25 80 ALA A O 1
ATOM 609 N N . CYS A 1 81 ? 5.384 3.616 -11.432 1.00 97.06 81 CYS A N 1
ATOM 610 C CA . CYS A 1 81 ? 4.980 2.213 -11.401 1.00 97.06 81 CYS A CA 1
ATOM 611 C C . CYS A 1 81 ? 3.449 2.106 -11.349 1.00 97.06 81 CYS A C 1
ATOM 613 O O . CYS A 1 81 ? 2.754 3.118 -11.224 1.00 97.06 81 CYS A O 1
ATOM 615 N N . ALA A 1 82 ? 2.936 0.879 -11.452 1.00 97.88 82 ALA A N 1
ATOM 616 C CA . ALA A 1 82 ? 1.515 0.595 -11.283 1.00 97.88 82 ALA A CA 1
ATOM 617 C C . ALA A 1 82 ? 1.015 0.951 -9.869 1.00 97.88 82 ALA A C 1
ATOM 619 O O . ALA A 1 82 ? 1.803 1.083 -8.927 1.00 97.88 82 ALA A O 1
ATOM 620 N N . ALA A 1 83 ? -0.306 1.072 -9.722 1.00 98.44 83 ALA A N 1
ATOM 621 C CA . ALA A 1 83 ? -0.950 1.200 -8.419 1.00 98.44 83 ALA A CA 1
ATOM 622 C C . ALA A 1 83 ? -0.649 -0.021 -7.532 1.00 98.44 83 ALA A C 1
ATOM 624 O O . ALA A 1 83 ? -0.494 -1.148 -8.012 1.00 98.44 83 ALA A O 1
ATOM 625 N N . LEU A 1 84 ? -0.563 0.206 -6.224 1.00 98.69 84 LEU A N 1
ATOM 626 C CA . LEU A 1 84 ? -0.478 -0.861 -5.242 1.00 98.69 84 LEU A CA 1
ATOM 627 C C . LEU A 1 84 ? -1.814 -1.604 -5.203 1.00 98.69 84 LEU A C 1
ATOM 629 O O . LEU A 1 84 ? -2.866 -0.992 -5.060 1.00 98.69 84 LEU A O 1
ATOM 633 N N . ARG A 1 85 ? -1.787 -2.935 -5.277 1.00 98.62 85 ARG A N 1
ATOM 634 C CA . ARG A 1 85 ? -3.006 -3.724 -5.101 1.00 98.62 85 ARG A CA 1
ATOM 635 C C . ARG A 1 85 ? -3.472 -3.631 -3.646 1.00 98.62 85 ARG A C 1
ATOM 637 O O . ARG A 1 85 ? -2.836 -4.208 -2.763 1.00 98.62 85 ARG A O 1
ATOM 644 N N . VAL A 1 86 ? -4.596 -2.959 -3.423 1.00 98.38 86 VAL A N 1
ATOM 645 C CA . VAL A 1 86 ? -5.357 -2.997 -2.168 1.00 98.38 86 VAL A CA 1
ATOM 646 C C . VAL A 1 86 ? -6.445 -4.055 -2.322 1.00 98.38 86 VAL A C 1
ATOM 648 O O . VAL A 1 86 ? -7.182 -4.054 -3.304 1.00 98.38 86 VAL A O 1
ATOM 651 N N . VAL A 1 87 ? -6.475 -5.016 -1.403 1.00 97.88 87 VAL A N 1
ATOM 652 C CA . VAL A 1 87 ? -7.437 -6.125 -1.408 1.00 97.88 87 VAL A CA 1
ATOM 653 C C . VAL A 1 87 ? -8.712 -5.718 -0.694 1.00 97.88 87 VAL A C 1
ATOM 655 O O . VAL A 1 87 ? -9.792 -5.950 -1.222 1.00 97.88 87 VAL A O 1
ATOM 658 N N . ASP A 1 88 ? -8.578 -5.131 0.494 1.00 96.81 88 ASP A N 1
ATOM 659 C CA . ASP A 1 88 ? -9.720 -4.709 1.297 1.00 96.81 88 ASP A CA 1
ATOM 660 C C . ASP A 1 88 ? -9.332 -3.597 2.280 1.00 96.81 88 ASP A C 1
ATOM 662 O O . ASP A 1 88 ? -8.176 -3.498 2.711 1.00 96.81 88 ASP A O 1
ATOM 666 N N . VAL A 1 89 ? -10.318 -2.783 2.649 1.00 95.44 89 VAL A N 1
ATOM 667 C CA . VAL A 1 89 ? -10.226 -1.711 3.641 1.00 95.44 89 VAL A CA 1
ATOM 668 C C . VAL A 1 89 ? -11.359 -1.907 4.637 1.00 95.44 89 VAL A C 1
ATOM 670 O O . VAL A 1 89 ? -12.499 -1.499 4.423 1.00 95.44 89 VAL A O 1
ATOM 673 N N . LEU A 1 90 ? -11.026 -2.529 5.760 1.00 91.25 90 LEU A N 1
ATOM 674 C CA . LEU A 1 90 ? -11.967 -2.857 6.814 1.00 91.25 90 LEU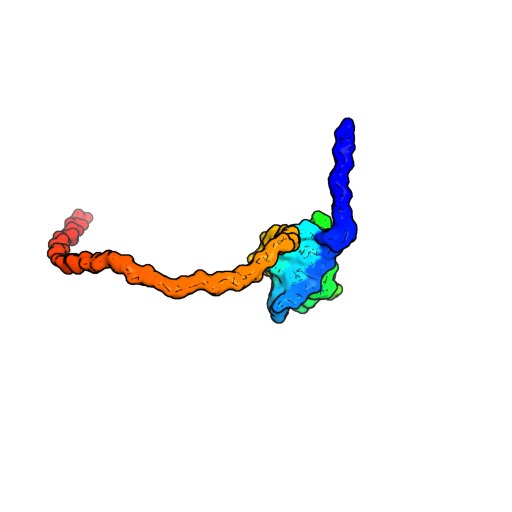 A CA 1
ATOM 675 C C . LEU A 1 90 ? -11.975 -1.755 7.883 1.00 91.25 90 LEU A C 1
ATOM 677 O O . LEU A 1 90 ? -10.910 -1.236 8.258 1.00 91.25 90 LEU A O 1
ATOM 681 N N . PRO A 1 91 ? -13.148 -1.419 8.447 1.00 84.50 91 PRO A N 1
ATOM 682 C CA . PRO A 1 91 ? -13.189 -0.649 9.677 1.00 84.50 91 PRO A CA 1
ATOM 683 C C . PRO A 1 91 ? -12.489 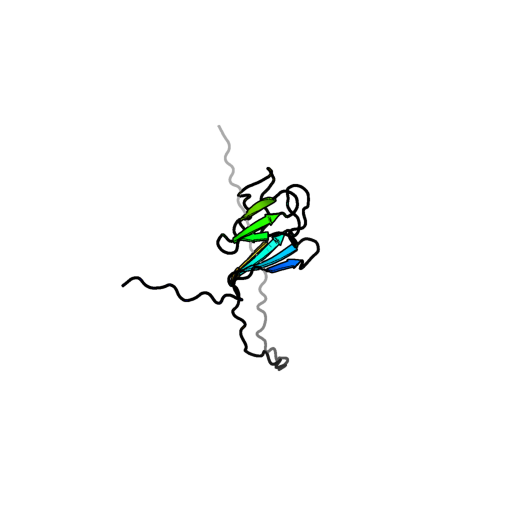-1.443 10.785 1.00 84.50 91 PRO A C 1
ATOM 685 O O . PRO A 1 91 ? -12.597 -2.668 10.880 1.00 84.50 91 PRO A O 1
ATOM 688 N N . GLY A 1 92 ? -11.751 -0.746 11.637 1.00 69.88 92 GLY A N 1
ATOM 689 C CA . GLY A 1 92 ? -11.224 -1.316 12.863 1.00 69.88 92 GLY A CA 1
ATOM 690 C C . GLY A 1 92 ? -12.400 -1.695 13.741 1.00 69.88 92 GLY A C 1
ATOM 691 O O . GLY A 1 92 ? -13.205 -0.856 14.124 1.00 69.88 92 GLY A O 1
ATOM 692 N N . GLN A 1 93 ? -12.520 -2.983 14.020 1.00 61.38 93 GLN A N 1
ATOM 693 C CA . GLN A 1 93 ? -13.387 -3.451 15.082 1.00 61.38 93 GLN A CA 1
ATOM 694 C C . GLN A 1 93 ? -12.720 -2.998 16.382 1.00 61.38 93 GLN A C 1
ATOM 696 O O . GLN A 1 93 ? -11.636 -3.490 16.715 1.00 61.38 93 GLN A O 1
ATOM 701 N N . ASP A 1 94 ? -13.323 -2.044 17.087 1.00 49.31 94 ASP A N 1
ATOM 702 C CA . ASP A 1 94 ? -13.011 -1.828 18.497 1.00 49.31 94 ASP A CA 1
ATOM 703 C C . ASP A 1 94 ? -13.133 -3.198 19.159 1.00 49.31 94 ASP A C 1
ATOM 705 O O . ASP A 1 94 ? -14.139 -3.872 18.937 1.00 49.31 94 ASP A O 1
ATOM 709 N N . ALA A 1 95 ? -12.099 -3.665 19.863 1.00 50.19 95 ALA A N 1
ATOM 710 C CA . ALA A 1 95 ? -12.091 -5.002 20.444 1.00 50.19 95 ALA A CA 1
ATOM 711 C C . ALA A 1 95 ? -13.398 -5.243 21.216 1.00 50.19 95 ALA A C 1
ATOM 713 O O . ALA A 1 95 ? -13.582 -4.739 22.325 1.00 50.19 95 ALA A O 1
ATOM 714 N N . ALA A 1 96 ? -14.316 -5.994 20.607 1.00 45.47 96 ALA A N 1
ATOM 715 C CA . ALA A 1 96 ? -15.507 -6.472 21.265 1.00 45.47 96 ALA A CA 1
ATOM 716 C C . ALA A 1 96 ? -15.028 -7.501 22.287 1.00 45.47 96 ALA A C 1
ATOM 718 O O . ALA A 1 96 ? -14.812 -8.671 21.974 1.00 45.47 96 ALA A O 1
ATOM 719 N N . THR A 1 97 ? -14.801 -7.048 23.518 1.00 51.56 97 THR A N 1
ATOM 720 C CA . THR A 1 97 ? -14.810 -7.933 24.677 1.00 51.56 97 THR A CA 1
ATOM 721 C C . THR A 1 97 ? -16.238 -8.434 24.834 1.00 51.56 97 THR A C 1
ATOM 723 O O . THR A 1 97 ? -17.035 -7.851 25.560 1.00 51.56 97 THR A O 1
ATOM 726 N N . THR A 1 98 ? -16.558 -9.527 24.157 1.00 43.28 98 THR A N 1
ATOM 727 C CA . THR A 1 98 ? -17.672 -10.397 24.525 1.00 43.28 98 THR A CA 1
ATOM 728 C C . THR A 1 98 ? -17.328 -11.797 24.052 1.00 43.28 98 THR A C 1
ATOM 730 O O . THR A 1 98 ? -17.197 -12.064 22.860 1.00 43.28 98 THR A O 1
ATOM 733 N N . GLY A 1 99 ? -17.089 -12.678 25.023 1.00 46.03 99 GLY A N 1
ATOM 734 C CA . GLY A 1 99 ? -16.663 -14.046 24.784 1.00 46.03 99 GLY A CA 1
ATOM 735 C C . GLY A 1 99 ? -17.641 -14.797 23.887 1.00 46.03 99 GLY A C 1
ATOM 736 O O . GLY A 1 99 ? -18.836 -14.851 24.162 1.00 46.03 99 GLY A O 1
ATOM 737 N N . SER A 1 100 ? -17.113 -15.437 22.848 1.00 49.31 100 SER A N 1
ATOM 738 C CA . SER A 1 100 ? -17.798 -16.570 22.240 1.00 49.31 100 SER A CA 1
ATOM 739 C C . SER A 1 100 ? -17.505 -17.798 23.089 1.00 49.31 100 SER A C 1
ATOM 741 O O . SER A 1 100 ? -16.493 -18.476 22.917 1.00 49.31 100 SER A O 1
ATOM 743 N N . ALA A 1 101 ? -18.406 -18.063 24.033 1.00 46.56 101 ALA A N 1
ATOM 744 C CA . ALA A 1 101 ? -18.628 -19.417 24.495 1.00 46.56 101 ALA A CA 1
ATOM 745 C C . ALA A 1 101 ? -19.114 -20.231 23.290 1.00 46.56 101 ALA A C 1
ATOM 747 O O . ALA A 1 101 ? -20.201 -19.993 22.762 1.00 46.56 101 ALA A O 1
ATOM 748 N N . 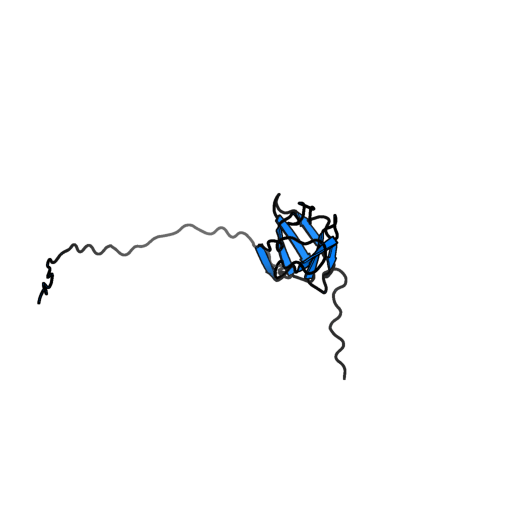ALA A 1 102 ? -18.293 -21.185 22.858 1.00 45.56 102 ALA A N 1
ATOM 749 C CA . ALA A 1 102 ? -18.746 -22.290 22.038 1.00 45.56 102 ALA A CA 1
ATOM 750 C C . ALA A 1 102 ? -19.875 -23.002 22.797 1.00 45.56 102 ALA A C 1
ATOM 752 O O . ALA A 1 102 ? -19.627 -23.713 23.766 1.00 45.56 102 ALA A O 1
ATOM 753 N N . THR A 1 103 ? -21.119 -22.782 22.377 1.00 37.84 103 THR A N 1
ATOM 754 C CA . THR A 1 103 ? -22.228 -23.660 22.745 1.00 37.84 103 THR A CA 1
ATOM 755 C C . THR A 1 103 ? -22.510 -24.543 21.547 1.00 37.84 103 THR A C 1
ATOM 757 O O . THR A 1 103 ? -23.224 -24.175 20.618 1.00 37.84 103 THR A O 1
ATOM 760 N N . THR A 1 104 ? -21.890 -25.717 21.575 1.00 50.31 104 THR A N 1
ATOM 761 C CA . THR A 1 104 ? -22.361 -26.896 20.856 1.00 50.31 104 THR A CA 1
ATOM 762 C C . THR A 1 104 ? -23.732 -27.275 21.405 1.00 50.31 104 THR A C 1
ATOM 764 O O . THR A 1 104 ? -23.813 -27.788 22.514 1.00 50.31 104 THR A O 1
ATOM 767 N N . THR A 1 105 ? -24.775 -27.057 20.609 1.00 41.78 105 THR A N 1
ATOM 768 C CA . THR A 1 105 ? -26.094 -27.711 20.679 1.00 41.78 105 THR A CA 1
ATOM 769 C C . THR A 1 105 ? -26.698 -27.518 19.289 1.00 41.78 105 THR A C 1
ATOM 771 O O . THR A 1 105 ? -26.773 -26.390 18.827 1.00 41.78 105 THR A O 1
ATOM 774 N N . GLY A 1 106 ? -27.139 -28.484 18.501 1.00 40.50 106 GLY A N 1
ATOM 775 C CA . GLY A 1 106 ? -27.328 -29.921 18.598 1.00 40.50 106 GLY A CA 1
ATOM 776 C C . GLY A 1 106 ? -27.973 -30.317 17.258 1.00 40.50 106 GLY A C 1
ATOM 777 O O . GLY A 1 106 ? -28.642 -29.505 16.617 1.00 40.50 106 GLY A O 1
ATOM 778 N N . ILE A 1 107 ? -27.706 -31.526 16.781 1.00 48.28 107 ILE A N 1
ATOM 779 C CA . ILE A 1 107 ? -28.173 -32.029 15.484 1.00 48.28 107 ILE A CA 1
ATOM 780 C C . ILE A 1 107 ? -29.688 -32.326 15.532 1.00 48.28 107 ILE A C 1
ATOM 782 O O . ILE A 1 107 ? -30.099 -33.144 16.342 1.00 48.28 107 ILE A O 1
ATOM 786 N N . ALA A 1 108 ? -30.432 -31.670 14.622 1.00 49.25 108 ALA A N 1
ATOM 787 C CA . ALA A 1 108 ? -31.664 -32.024 13.873 1.00 49.25 108 ALA A CA 1
ATOM 788 C C . ALA A 1 108 ? -32.927 -32.585 14.597 1.00 49.25 108 ALA A C 1
ATOM 790 O O . ALA A 1 108 ? -32.838 -33.288 15.596 1.00 49.25 108 ALA A O 1
ATOM 791 N N . PRO A 1 109 ? -34.135 -32.341 14.037 1.00 47.28 109 PRO A N 1
ATOM 792 C CA . PRO A 1 109 ? -34.580 -33.229 12.961 1.00 47.28 109 PRO A CA 1
ATOM 793 C C . PRO A 1 109 ? -35.175 -32.515 11.739 1.00 47.28 109 PRO A C 1
ATOM 795 O O . PRO A 1 109 ? -35.812 -31.467 11.817 1.00 47.28 109 PRO A O 1
ATOM 798 N N . VAL A 1 110 ? -34.980 -33.165 10.593 1.00 57.50 110 VAL A N 1
ATOM 799 C CA . VAL A 1 110 ? -35.727 -32.951 9.356 1.00 57.50 110 VAL A CA 1
ATOM 800 C C . VAL A 1 110 ? -37.134 -33.534 9.514 1.00 57.50 110 VAL A C 1
ATOM 802 O O . VAL A 1 110 ? -37.290 -34.701 9.866 1.00 57.50 110 VAL A O 1
ATOM 805 N N . THR A 1 111 ? -38.164 -32.748 9.219 1.00 52.59 111 THR A N 1
ATOM 806 C CA . THR A 1 111 ? -39.516 -33.257 8.946 1.00 52.59 111 THR A CA 1
ATOM 807 C C . THR A 1 111 ? -39.981 -32.667 7.627 1.00 52.59 111 THR A C 1
ATOM 809 O O . THR A 1 111 ? -39.999 -31.450 7.457 1.00 52.59 111 THR A O 1
ATOM 812 N N . GLY A 1 112 ? -40.244 -33.555 6.671 1.00 43.38 112 GLY A N 1
ATOM 813 C CA . GLY A 1 112 ? -40.376 -33.231 5.262 1.00 43.38 112 GLY A CA 1
ATOM 814 C C . GLY A 1 112 ? -41.682 -32.566 4.842 1.00 43.38 112 GLY A C 1
ATOM 815 O O . GLY A 1 112 ? -42.652 -32.447 5.586 1.00 43.38 112 GLY A O 1
ATOM 816 N N . SER A 1 113 ? -41.699 -32.201 3.568 1.00 49.06 113 SER A N 1
ATOM 817 C CA . SER A 1 113 ? -42.890 -32.202 2.729 1.00 49.06 113 SER A CA 1
ATOM 818 C C . SER A 1 113 ? -42.461 -32.594 1.314 1.00 49.06 113 SER A C 1
ATOM 820 O O . SER A 1 113 ? -41.394 -32.219 0.836 1.00 49.06 113 SER A O 1
ATOM 822 N N . THR A 1 114 ? -43.264 -33.480 0.749 1.00 55.94 114 THR A N 1
ATOM 823 C CA . THR A 1 114 ? -43.059 -34.410 -0.367 1.00 55.94 114 THR A CA 1
ATOM 824 C C . THR A 1 114 ? -42.999 -33.774 -1.766 1.00 55.94 114 THR A C 1
ATOM 826 O O . THR A 1 114 ? -43.397 -32.623 -1.934 1.00 55.94 114 THR A O 1
ATOM 829 N N . PRO A 1 115 ? -42.522 -34.527 -2.781 1.00 55.72 115 PRO A N 1
ATOM 830 C CA . PRO A 1 115 ? -42.331 -34.052 -4.152 1.00 55.72 115 PRO A CA 1
ATOM 831 C C . PRO A 1 115 ? -43.645 -33.992 -4.945 1.00 55.72 115 PRO A C 1
ATOM 833 O O . PRO A 1 115 ? -44.505 -34.855 -4.784 1.00 55.72 115 PRO A O 1
ATOM 836 N N . SER A 1 116 ? -43.749 -33.033 -5.871 1.00 56.28 116 SER A N 1
ATOM 837 C CA . SER A 1 116 ? -44.699 -33.104 -6.987 1.00 56.28 116 SER A CA 1
ATOM 838 C C . SER A 1 116 ? -43.952 -33.454 -8.268 1.00 56.28 116 SER A C 1
ATOM 840 O O . SER A 1 116 ? -43.209 -32.642 -8.817 1.00 56.28 116 SER A O 1
ATOM 842 N N . THR A 1 117 ? -44.168 -34.684 -8.721 1.00 48.34 117 THR A N 1
ATOM 843 C CA . THR A 1 117 ? -43.902 -35.161 -10.079 1.00 48.34 117 THR A CA 1
ATOM 844 C C . THR A 1 117 ? -44.981 -34.628 -11.022 1.00 48.34 117 THR A C 1
ATOM 846 O O . THR A 1 117 ? -46.161 -34.630 -10.674 1.00 48.34 117 THR A O 1
ATOM 849 N N . GLY A 1 118 ? -44.585 -34.219 -12.226 1.00 45.22 118 GLY A N 1
ATOM 850 C CA . GLY A 1 118 ? -45.490 -33.905 -13.330 1.00 45.22 118 GLY A CA 1
ATOM 851 C C . GLY A 1 118 ? -44.709 -33.666 -14.621 1.00 45.22 118 GLY A C 1
ATOM 852 O O . GLY A 1 118 ? -44.267 -32.550 -14.875 1.00 45.22 118 GLY A O 1
ATOM 853 N N . ASP A 1 119 ? -44.512 -34.729 -15.399 1.00 50.78 119 ASP A N 1
ATOM 854 C CA . ASP A 1 119 ? -43.922 -34.721 -16.742 1.00 50.78 119 ASP A CA 1
ATOM 855 C C . ASP A 1 119 ? -44.853 -34.088 -17.803 1.00 50.78 119 ASP A C 1
ATOM 857 O O . ASP A 1 119 ? -46.036 -34.408 -17.832 1.00 50.78 119 ASP A O 1
ATOM 861 N N . ALA A 1 120 ? -44.259 -33.222 -18.649 1.00 49.94 120 ALA A N 1
ATOM 862 C CA . ALA A 1 120 ? -44.282 -33.098 -20.133 1.00 49.94 120 ALA A CA 1
ATOM 863 C C . ALA A 1 120 ? -45.581 -33.332 -20.970 1.00 49.94 120 ALA A C 1
ATOM 865 O O . ALA A 1 120 ? -46.554 -33.897 -20.494 1.00 49.94 120 ALA A O 1
ATOM 866 N N . PRO A 1 121 ? -45.575 -33.132 -22.313 1.00 62.81 121 PRO A N 1
ATOM 867 C CA . PRO A 1 121 ? -45.057 -32.059 -23.190 1.00 62.81 121 PRO A CA 1
ATOM 868 C C . PRO A 1 121 ? -46.162 -31.510 -24.145 1.00 62.81 121 PRO A C 1
ATOM 870 O O . PRO A 1 121 ? -47.199 -32.142 -24.303 1.00 62.81 121 PRO A O 1
ATOM 873 N N . THR A 1 122 ? -45.935 -30.413 -24.890 1.00 58.06 122 THR A N 1
ATOM 874 C CA . THR A 1 122 ? -46.610 -30.208 -26.200 1.00 58.06 122 THR A CA 1
ATOM 875 C C . THR A 1 122 ? -45.720 -29.495 -27.226 1.00 58.06 122 THR A C 1
ATOM 877 O O . THR A 1 122 ? -44.821 -28.723 -26.901 1.00 58.06 122 THR A O 1
ATOM 880 N N . THR A 1 123 ? -45.974 -29.860 -28.476 1.00 54.72 123 THR A N 1
ATOM 881 C CA . THR A 1 123 ? -45.183 -29.737 -29.702 1.00 54.72 123 THR A CA 1
ATOM 882 C C . THR A 1 123 ? -45.595 -28.520 -30.545 1.00 54.72 123 THR A C 1
ATOM 884 O O . THR A 1 123 ? -46.759 -28.136 -30.523 1.00 54.72 123 THR A O 1
ATOM 887 N N . GLY A 1 124 ? -44.686 -28.033 -31.404 1.00 46.88 124 GLY A N 1
ATOM 888 C CA . GLY A 1 124 ? -44.984 -27.254 -32.627 1.00 46.88 124 GLY A CA 1
ATOM 889 C C . GLY A 1 124 ? -44.894 -25.732 -32.446 1.00 46.88 124 GLY A C 1
ATOM 890 O O . GLY A 1 124 ? -45.448 -25.187 -31.508 1.00 46.88 124 GLY A O 1
ATOM 891 N N . GLY A 1 125 ? -44.197 -24.936 -33.258 1.00 48.62 125 GLY A N 1
ATOM 892 C CA . GLY A 1 125 ? -43.729 -25.103 -34.631 1.00 48.62 125 GLY A CA 1
ATOM 893 C C . GLY A 1 125 ? -44.399 -24.039 -35.505 1.00 48.62 125 GLY A C 1
ATOM 894 O O . GLY A 1 125 ? -45.609 -24.100 -35.683 1.00 48.62 125 GLY A O 1
ATOM 895 N N . SER A 1 126 ? -43.636 -23.080 -36.042 1.00 54.56 126 SER A N 1
ATOM 896 C CA . SER A 1 126 ? -43.879 -22.448 -37.354 1.00 54.56 126 SER A CA 1
ATOM 897 C C . SER A 1 126 ? -42.749 -21.483 -37.707 1.00 54.56 126 SER A C 1
ATOM 899 O O . SER A 1 126 ? -42.578 -20.436 -37.087 1.00 54.56 126 SER A O 1
ATOM 901 N N . ALA A 1 127 ? -41.989 -21.862 -38.7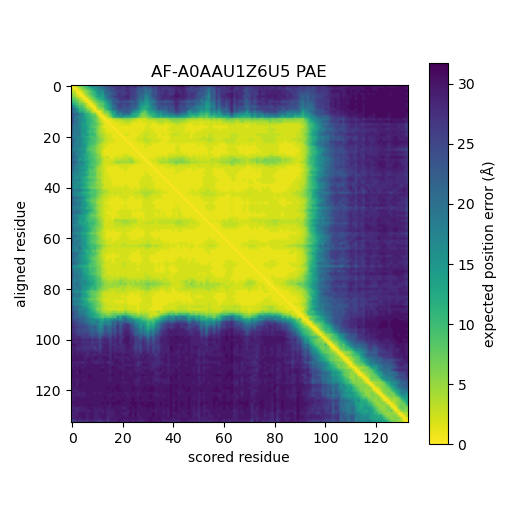33 1.00 59.94 127 ALA A N 1
ATOM 902 C CA . ALA A 1 127 ? -41.176 -20.960 -39.528 1.00 59.94 127 ALA A CA 1
ATOM 903 C C . ALA A 1 127 ? -42.099 -20.155 -40.452 1.00 59.94 127 ALA A C 1
ATOM 905 O O . ALA A 1 127 ? -42.968 -20.731 -41.107 1.00 59.94 127 ALA A O 1
ATOM 906 N N . THR A 1 128 ? -41.900 -18.844 -40.529 1.00 64.75 128 THR A N 1
ATOM 907 C CA . THR A 1 128 ? -42.511 -18.000 -41.555 1.00 64.75 128 THR A CA 1
ATOM 908 C C . THR A 1 128 ? -41.487 -17.723 -42.650 1.00 64.75 128 THR A C 1
ATOM 910 O O . THR A 1 128 ? -40.446 -17.104 -42.449 1.00 64.75 128 THR A O 1
ATOM 913 N N . THR A 1 129 ? -41.795 -18.258 -43.825 1.00 60.59 129 THR A N 1
ATOM 914 C CA . THR A 1 129 ? -41.253 -17.907 -45.138 1.00 60.59 129 THR A CA 1
ATOM 915 C C . THR A 1 129 ? -41.583 -16.461 -45.503 1.00 60.59 129 THR A C 1
ATOM 917 O O . THR A 1 129 ? -42.695 -16.004 -45.245 1.00 60.59 129 THR A O 1
ATOM 920 N N . GLY A 1 130 ? -40.678 -15.787 -46.210 1.00 53.44 130 GLY A N 1
ATOM 921 C CA . GLY A 1 130 ? -40.976 -14.524 -46.884 1.00 53.44 130 GLY A CA 1
ATOM 922 C C . GLY A 1 130 ? -39.808 -14.064 -47.743 1.00 53.44 130 GLY A C 1
ATOM 923 O O . GLY A 1 130 ? -38.971 -13.299 -47.281 1.00 53.44 130 GLY A O 1
ATOM 924 N N . GLY A 1 131 ? -39.731 -14.583 -48.968 1.00 53.69 131 GLY A N 1
ATOM 925 C CA . GLY A 1 131 ? -38.843 -14.079 -50.011 1.00 53.69 131 GLY A CA 1
ATOM 926 C C . GLY A 1 131 ? -39.577 -13.188 -51.019 1.00 53.69 131 GLY A C 1
ATOM 927 O O . GLY A 1 131 ? -40.803 -13.257 -51.114 1.00 53.69 131 GLY A O 1
ATOM 928 N N . ALA A 1 132 ? -38.757 -12.484 -51.814 1.00 49.34 132 ALA A N 1
ATOM 929 C CA . ALA A 1 132 ? -39.041 -11.807 -53.091 1.00 49.34 132 ALA A CA 1
ATOM 930 C C . ALA A 1 132 ? -39.755 -10.437 -53.009 1.00 49.34 132 ALA A C 1
ATOM 932 O O . ALA A 1 132 ? -40.466 -10.179 -52.034 1.00 49.34 132 ALA A O 1
ATOM 933 N N . PRO A 1 133 ? -39.621 -9.554 -54.024 1.00 69.25 133 PRO A N 1
ATOM 934 C CA . PRO A 1 133 ? -38.971 -9.714 -55.341 1.00 69.25 133 PRO A CA 1
ATOM 935 C C . PRO A 1 133 ? -37.499 -9.287 -55.429 1.00 69.25 133 PRO A C 1
ATOM 937 O O . PRO A 1 133 ? -37.100 -8.327 -54.735 1.00 69.25 133 PRO A O 1
#

Sequence (133 aa):
MTAVPARRRRGADEPTVRQVTEDLVLVEVGGRKVLAAALCPHRGGRLKYGRVDGDRLRITCPLHHTTFDLTSGERTSGAACAALRVVDVLPGQDAATTGSAATTTGIAPVTGSTPSTGDAPTTGGSATTGGAP